Protein AF-A0A2W7C5H3-F1 (afdb_monomer_lite)

Structure (mmCIF, N/CA/C/O backbone):
data_AF-A0A2W7C5H3-F1
#
_entry.id   AF-A0A2W7C5H3-F1
#
loop_
_atom_site.group_PDB
_atom_site.id
_atom_site.type_symbol
_atom_site.label_atom_id
_atom_site.label_alt_id
_atom_site.label_comp_id
_atom_site.label_asym_id
_atom_site.label_entity_id
_atom_site.label_seq_id
_atom_site.pdbx_PDB_ins_code
_atom_site.Cartn_x
_atom_site.Cartn_y
_atom_site.Cartn_z
_atom_site.occupancy
_atom_site.B_iso_or_equiv
_atom_site.auth_seq_id
_atom_site.auth_comp_id
_atom_site.auth_asym_id
_atom_site.auth_atom_id
_atom_site.pdbx_PDB_model_num
ATOM 1 N N . ALA A 1 1 ? 25.277 -17.347 -7.073 1.00 62.53 1 ALA A N 1
ATOM 2 C CA . ALA A 1 1 ? 24.368 -18.422 -6.609 1.00 62.53 1 ALA A CA 1
ATOM 3 C C . ALA A 1 1 ? 23.080 -18.487 -7.439 1.00 62.53 1 ALA A C 1
ATOM 5 O O . ALA A 1 1 ? 22.747 -19.570 -7.887 1.00 62.53 1 ALA A O 1
ATOM 6 N N . TYR A 1 2 ? 22.405 -17.362 -7.723 1.00 62.06 2 TYR A N 1
ATOM 7 C CA . TYR A 1 2 ? 21.158 -17.348 -8.513 1.00 62.06 2 TYR A CA 1
ATOM 8 C C . TYR A 1 2 ? 21.330 -17.327 -10.041 1.00 62.06 2 TYR A C 1
ATOM 10 O O . TYR A 1 2 ? 20.459 -17.820 -10.745 1.00 62.06 2 TYR A O 1
ATOM 18 N N . GLU A 1 3 ? 22.456 -16.831 -10.562 1.00 60.50 3 GLU A N 1
ATOM 19 C CA . GLU A 1 3 ? 22.711 -16.779 -12.016 1.00 60.50 3 GLU A CA 1
ATOM 20 C C . GLU A 1 3 ? 22.686 -18.151 -12.703 1.00 60.50 3 GLU A C 1
ATOM 22 O O . GLU A 1 3 ? 22.369 -18.234 -13.879 1.00 60.50 3 GLU A O 1
ATOM 27 N N . ARG A 1 4 ? 22.976 -19.242 -11.979 1.00 70.31 4 ARG A N 1
ATOM 28 C CA . ARG A 1 4 ? 22.990 -20.604 -12.545 1.00 70.31 4 ARG A CA 1
ATOM 29 C C . ARG A 1 4 ? 21.596 -21.191 -12.793 1.00 70.31 4 ARG A C 1
ATOM 31 O O . ARG A 1 4 ? 21.490 -22.188 -13.494 1.00 70.31 4 ARG A O 1
ATOM 38 N N . HIS A 1 5 ? 20.555 -20.605 -12.201 1.00 74.44 5 HIS A N 1
ATOM 39 C CA . HIS A 1 5 ? 19.171 -21.087 -12.296 1.00 74.44 5 HIS A CA 1
ATOM 40 C C . HIS A 1 5 ? 18.265 -20.149 -13.101 1.00 74.44 5 HIS A C 1
ATOM 42 O O . HIS A 1 5 ? 17.070 -20.405 -13.223 1.00 74.44 5 HIS A O 1
ATOM 48 N N . LEU A 1 6 ? 18.814 -19.052 -13.620 1.00 73.25 6 LEU A N 1
ATOM 49 C CA . LEU A 1 6 ? 18.085 -18.071 -14.406 1.00 73.25 6 LEU A CA 1
ATOM 50 C C . LEU A 1 6 ? 18.507 -18.214 -15.863 1.00 73.25 6 LEU A C 1
ATOM 52 O O . LEU A 1 6 ? 19.694 -18.146 -16.172 1.00 73.25 6 LEU A O 1
ATOM 56 N N . ASP A 1 7 ? 17.534 -18.404 -16.751 1.00 78.56 7 ASP A N 1
ATOM 57 C CA . ASP A 1 7 ? 17.798 -18.402 -18.184 1.00 78.56 7 ASP A CA 1
ATOM 58 C C . ASP A 1 7 ? 18.412 -17.040 -18.583 1.00 78.56 7 ASP A C 1
ATOM 60 O O . ASP A 1 7 ? 17.810 -15.997 -18.283 1.00 78.56 7 ASP A O 1
ATOM 64 N N . PRO A 1 8 ? 19.595 -17.004 -19.229 1.00 72.19 8 PRO A N 1
ATOM 65 C CA . PRO A 1 8 ? 20.267 -15.758 -19.600 1.00 72.19 8 PRO A CA 1
ATOM 66 C C . PRO A 1 8 ? 19.416 -14.839 -20.484 1.00 72.19 8 PRO A C 1
ATOM 68 O O . PRO A 1 8 ? 19.610 -13.625 -20.463 1.00 72.19 8 PRO A O 1
ATOM 71 N N . SER A 1 9 ? 18.455 -15.393 -21.234 1.00 77.44 9 SER A N 1
ATOM 72 C CA . SER A 1 9 ? 17.524 -14.614 -22.058 1.00 77.44 9 SER A CA 1
ATOM 73 C C . SER A 1 9 ? 16.465 -13.872 -21.232 1.00 77.44 9 SER A C 1
ATOM 75 O O . SER A 1 9 ? 15.983 -12.817 -21.643 1.00 77.44 9 SER A O 1
ATOM 77 N N . LEU A 1 10 ? 16.130 -14.386 -20.044 1.00 74.06 10 LEU A N 1
ATOM 78 C CA . LEU A 1 10 ? 15.119 -13.825 -19.143 1.00 74.06 10 LEU A CA 1
ATOM 79 C C . LEU A 1 10 ? 15.731 -12.913 -18.072 1.00 74.06 10 LEU A C 1
ATOM 81 O O . LEU A 1 10 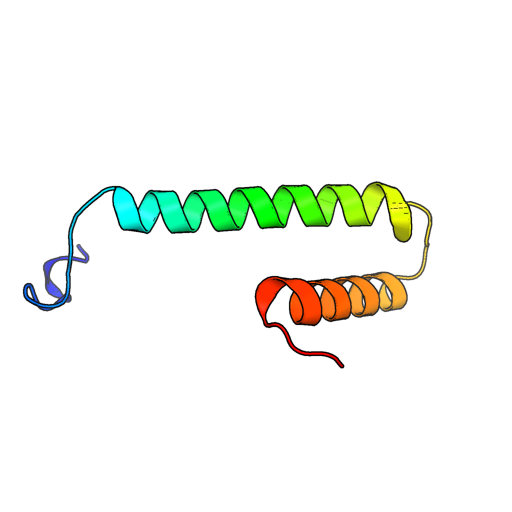? 15.041 -12.062 -17.501 1.00 74.06 10 LEU A O 1
ATOM 85 N N . HIS A 1 11 ? 17.024 -13.068 -17.780 1.00 77.50 11 HIS A N 1
ATOM 86 C CA . HIS A 1 11 ? 17.691 -12.300 -16.739 1.00 77.50 11 HIS A CA 1
ATOM 87 C C . HIS A 1 11 ? 18.306 -11.003 -17.268 1.00 77.50 11 HIS A C 1
ATOM 89 O O . HIS A 1 11 ? 19.444 -10.951 -17.725 1.00 77.50 11 HIS A O 1
ATOM 95 N N . THR A 1 12 ? 17.565 -9.903 -17.145 1.00 77.12 12 THR A N 1
ATOM 96 C CA . THR A 1 12 ? 18.118 -8.571 -17.413 1.00 77.12 12 THR A CA 1
ATOM 97 C C . THR A 1 12 ? 18.841 -8.029 -16.180 1.00 77.12 12 THR A C 1
ATOM 99 O O . THR A 1 12 ? 18.207 -7.549 -15.234 1.00 77.12 12 THR A O 1
ATOM 102 N N . VAL A 1 13 ? 20.175 -8.054 -16.201 1.00 76.69 13 VAL A N 1
ATOM 103 C CA . VAL A 1 13 ? 21.009 -7.464 -15.145 1.00 76.69 13 VAL A CA 1
ATOM 104 C C . VAL A 1 13 ? 21.087 -5.950 -15.333 1.00 76.69 13 VAL A C 1
ATOM 106 O O . VAL A 1 13 ? 21.537 -5.450 -16.360 1.00 76.69 13 VAL A O 1
ATOM 109 N N . GLY A 1 14 ? 20.649 -5.187 -14.332 1.00 83.62 14 GLY A N 1
ATOM 110 C CA . GLY A 1 14 ? 20.751 -3.731 -14.358 1.00 83.62 14 GLY A CA 1
ATOM 111 C C . GLY A 1 14 ? 19.999 -3.051 -13.219 1.00 83.62 14 GLY A C 1
ATOM 112 O O . GLY A 1 14 ? 19.079 -3.608 -12.624 1.00 83.62 14 GLY A O 1
ATOM 113 N N . LYS A 1 15 ? 20.364 -1.797 -12.931 1.00 86.38 15 LYS A N 1
ATOM 114 C CA . LYS A 1 15 ? 19.794 -1.042 -11.801 1.00 86.38 15 LYS A CA 1
ATOM 115 C C . LYS A 1 15 ? 18.385 -0.501 -12.057 1.00 86.38 15 LYS A C 1
ATOM 117 O O . LYS A 1 15 ? 17.699 -0.115 -11.121 1.00 86.38 15 LYS A O 1
ATOM 122 N N . ARG A 1 16 ? 17.931 -0.442 -13.312 1.00 88.06 16 ARG A N 1
ATOM 123 C CA . ARG A 1 16 ? 16.638 0.171 -13.664 1.00 88.06 16 ARG A CA 1
ATOM 124 C C . ARG A 1 16 ? 15.463 -0.541 -12.983 1.00 88.06 16 ARG A C 1
ATOM 126 O O . ARG A 1 16 ? 14.601 0.117 -12.405 1.00 88.06 16 ARG A O 1
ATOM 133 N N . ASN A 1 17 ? 15.433 -1.872 -13.046 1.00 86.94 17 ASN A N 1
ATOM 134 C CA . ASN A 1 17 ? 14.333 -2.664 -12.493 1.00 86.94 17 ASN A CA 1
ATOM 135 C C . ASN A 1 17 ? 14.371 -2.689 -10.961 1.00 86.94 17 ASN A C 1
ATOM 137 O O . ASN A 1 17 ? 13.335 -2.504 -10.323 1.00 86.94 17 ASN A O 1
ATOM 141 N N . THR A 1 18 ? 15.562 -2.815 -10.370 1.00 89.56 18 THR A N 1
ATOM 142 C CA . THR A 1 18 ? 15.735 -2.785 -8.911 1.00 89.56 18 THR A CA 1
ATOM 143 C C . THR A 1 18 ? 15.371 -1.418 -8.331 1.00 89.56 18 THR A C 1
ATOM 145 O O . THR A 1 18 ? 14.541 -1.346 -7.429 1.00 89.56 18 THR A O 1
ATOM 148 N N . GLN A 1 19 ? 15.844 -0.318 -8.928 1.00 93.31 19 GLN A N 1
ATOM 149 C CA . GLN A 1 19 ? 15.475 1.041 -8.509 1.00 93.31 19 GLN A CA 1
ATOM 150 C C . GLN A 1 19 ? 13.969 1.303 -8.630 1.00 93.31 19 GLN A C 1
ATOM 152 O O . GLN A 1 19 ? 13.389 2.015 -7.808 1.00 93.31 19 GLN A O 1
ATOM 157 N N . LYS A 1 20 ? 13.302 0.738 -9.646 1.00 93.19 20 LYS A N 1
ATOM 158 C CA . LYS A 1 20 ? 11.842 0.851 -9.791 1.00 93.19 20 LYS A CA 1
ATOM 159 C C . LYS A 1 20 ? 11.115 0.181 -8.621 1.00 93.19 20 LYS A C 1
ATOM 161 O O . LYS A 1 20 ? 10.161 0.760 -8.102 1.00 93.19 20 LYS A O 1
ATOM 166 N N . ILE A 1 21 ? 11.569 -0.997 -8.189 1.00 91.88 21 ILE A N 1
ATOM 167 C CA . ILE A 1 21 ? 11.022 -1.713 -7.025 1.00 91.88 21 ILE A CA 1
ATOM 168 C C . ILE A 1 21 ? 11.287 -0.922 -5.737 1.00 91.88 21 ILE A C 1
ATOM 170 O O . ILE A 1 21 ? 10.362 -0.667 -4.969 1.00 91.88 21 ILE A O 1
ATOM 174 N N . GLU A 1 22 ? 12.514 -0.440 -5.539 1.00 94.19 22 GLU A N 1
ATOM 175 C CA . GLU A 1 22 ? 12.883 0.378 -4.376 1.00 94.19 22 GLU A CA 1
ATOM 176 C C . GLU A 1 22 ? 12.029 1.648 -4.266 1.00 94.19 22 GLU A C 1
ATOM 178 O O . GLU A 1 22 ? 11.511 1.962 -3.192 1.00 94.19 22 GLU A O 1
ATOM 183 N N . ARG A 1 23 ? 11.807 2.360 -5.381 1.00 95.75 23 ARG A N 1
ATOM 184 C CA . ARG A 1 23 ? 10.934 3.546 -5.413 1.00 95.75 23 ARG A CA 1
ATOM 185 C C . ARG A 1 23 ? 9.480 3.211 -5.087 1.00 95.75 23 ARG A C 1
ATOM 187 O O . ARG A 1 23 ? 8.828 3.993 -4.387 1.00 95.75 23 ARG A O 1
ATOM 194 N N . LYS A 1 24 ? 8.970 2.066 -5.557 1.00 92.88 24 LYS A N 1
ATOM 195 C CA . LYS A 1 24 ? 7.626 1.590 -5.190 1.00 92.88 24 LYS A CA 1
ATOM 196 C C . LYS A 1 24 ? 7.530 1.347 -3.683 1.00 92.88 24 LYS A C 1
ATOM 198 O O . LYS A 1 24 ? 6.650 1.910 -3.038 1.00 92.88 24 LYS A O 1
ATOM 203 N N . HIS A 1 25 ? 8.483 0.619 -3.101 1.00 93.56 25 HIS A N 1
ATOM 204 C CA . HIS A 1 25 ? 8.516 0.365 -1.657 1.00 93.56 25 HIS A CA 1
ATOM 205 C C . HIS A 1 25 ? 8.653 1.652 -0.829 1.00 93.56 25 HIS A C 1
ATOM 207 O O . HIS A 1 25 ? 7.971 1.812 0.185 1.00 93.56 25 HIS A O 1
ATOM 213 N N . LEU A 1 26 ? 9.477 2.609 -1.268 1.00 96.56 26 LEU A N 1
ATOM 214 C CA . LEU A 1 26 ? 9.608 3.911 -0.610 1.00 96.56 26 LEU A CA 1
ATOM 215 C C . LEU A 1 26 ? 8.279 4.685 -0.604 1.00 96.56 26 LEU A C 1
ATOM 217 O O . LEU A 1 26 ? 7.885 5.254 0.420 1.00 96.56 26 LEU A O 1
ATOM 221 N N . THR A 1 27 ? 7.578 4.684 -1.738 1.00 95.06 27 THR A N 1
ATOM 222 C CA . THR A 1 27 ? 6.271 5.335 -1.893 1.00 95.06 27 THR A CA 1
ATOM 223 C C . THR A 1 27 ? 5.228 4.693 -0.981 1.00 95.06 27 THR A C 1
ATOM 225 O O . THR A 1 27 ? 4.553 5.406 -0.232 1.00 95.06 27 THR A O 1
ATOM 228 N N . LEU A 1 28 ? 5.151 3.359 -0.972 1.00 93.06 28 LEU A N 1
ATOM 229 C CA . LEU A 1 28 ? 4.248 2.597 -0.110 1.00 93.06 28 LEU A CA 1
ATOM 230 C C . LEU A 1 28 ? 4.500 2.899 1.375 1.00 93.06 28 LEU A C 1
ATOM 232 O O . LEU A 1 28 ? 3.577 3.267 2.101 1.00 93.06 28 LEU A O 1
ATOM 236 N N . ARG A 1 29 ? 5.762 2.857 1.820 1.00 94.38 29 ARG A N 1
ATOM 237 C CA . ARG A 1 29 ? 6.137 3.164 3.211 1.00 94.38 29 ARG A CA 1
ATOM 238 C C . ARG A 1 29 ? 5.710 4.572 3.626 1.00 94.38 29 ARG A C 1
ATOM 240 O O . ARG A 1 29 ? 5.201 4.782 4.727 1.00 94.38 29 ARG A O 1
ATOM 247 N N . THR A 1 30 ? 5.901 5.547 2.740 1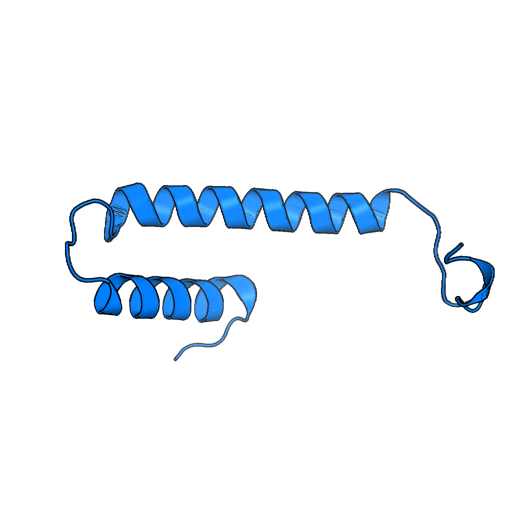.00 95.56 30 THR A N 1
ATOM 248 C CA . THR A 1 30 ? 5.545 6.951 2.998 1.00 95.56 30 THR A CA 1
ATOM 249 C C . THR A 1 30 ? 4.030 7.128 3.105 1.00 95.56 30 THR A C 1
ATOM 251 O O . THR A 1 30 ? 3.537 7.822 3.998 1.00 95.56 30 THR A O 1
ATOM 254 N N . ARG A 1 31 ? 3.283 6.452 2.230 1.00 93.94 31 ARG A N 1
ATOM 255 C CA . ARG A 1 31 ? 1.819 6.415 2.233 1.00 93.94 31 ARG A CA 1
ATOM 256 C C . ARG A 1 31 ? 1.254 5.795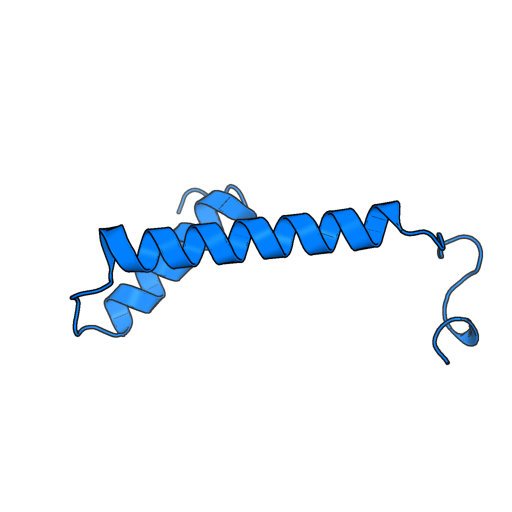 3.512 1.00 93.94 31 ARG A C 1
ATOM 258 O O . ARG A 1 31 ? 0.417 6.432 4.148 1.00 93.94 31 ARG A O 1
ATOM 265 N N . ILE A 1 32 ? 1.767 4.639 3.938 1.00 92.62 32 ILE A N 1
ATOM 266 C CA . ILE A 1 32 ? 1.356 3.978 5.188 1.00 92.62 32 ILE A CA 1
ATOM 267 C C . ILE A 1 32 ? 1.637 4.881 6.395 1.00 92.62 32 ILE A C 1
ATOM 269 O O . ILE A 1 32 ? 0.758 5.089 7.227 1.00 92.62 32 ILE A O 1
ATOM 273 N N . LYS A 1 33 ? 2.817 5.515 6.467 1.00 93.44 33 LYS A N 1
ATOM 274 C CA . LYS A 1 33 ? 3.137 6.459 7.555 1.00 93.44 33 LYS A CA 1
ATOM 275 C C . LYS A 1 33 ? 2.164 7.645 7.599 1.00 93.44 33 LYS A C 1
ATOM 277 O O . LYS A 1 33 ? 1.792 8.104 8.679 1.00 93.44 33 LYS A O 1
ATOM 282 N N . ARG A 1 34 ? 1.735 8.152 6.437 1.00 93.88 34 ARG A N 1
ATOM 283 C CA . ARG A 1 34 ? 0.729 9.223 6.345 1.00 93.88 34 ARG A CA 1
ATOM 284 C C . ARG A 1 34 ? -0.661 8.740 6.765 1.00 93.88 34 ARG A C 1
ATOM 286 O O . ARG A 1 34 ? -1.338 9.482 7.471 1.00 93.88 34 ARG A O 1
ATOM 293 N N . LEU A 1 35 ? -1.066 7.539 6.350 1.00 92.00 35 LEU A N 1
ATOM 294 C CA . LEU A 1 35 ? -2.327 6.906 6.754 1.00 92.00 35 LEU A CA 1
ATOM 295 C C . LEU A 1 35 ? -2.384 6.731 8.273 1.00 92.00 35 LEU A C 1
ATOM 297 O O . LEU A 1 35 ? -3.355 7.150 8.899 1.00 92.00 35 LEU A O 1
ATOM 301 N N . ALA A 1 36 ? -1.304 6.210 8.863 1.00 91.62 36 ALA A N 1
ATOM 302 C CA . ALA A 1 36 ? -1.163 6.085 10.304 1.00 91.62 36 ALA A CA 1
ATOM 303 C C . ALA A 1 36 ? -1.393 7.436 10.983 1.00 91.62 36 ALA A C 1
ATOM 305 O O . ALA A 1 36 ? -2.342 7.564 11.743 1.00 91.62 36 ALA A O 1
ATOM 306 N N . ARG A 1 37 ? -0.631 8.480 10.618 1.00 90.75 37 ARG A N 1
ATOM 307 C CA . ARG A 1 37 ? -0.763 9.810 11.243 1.00 90.75 37 ARG A CA 1
ATOM 308 C C . ARG A 1 37 ? -2.125 10.482 11.056 1.00 90.75 37 ARG A C 1
ATOM 310 O O . ARG A 1 37 ? -2.514 11.252 11.924 1.00 90.75 37 ARG A O 1
ATOM 317 N N . LYS A 1 38 ? -2.805 10.274 9.924 1.00 87.75 38 LYS A N 1
ATOM 318 C CA . LYS A 1 38 ? -4.056 10.986 9.609 1.00 87.75 38 LYS A CA 1
ATOM 319 C C . LYS A 1 38 ? -5.322 10.260 10.043 1.00 87.75 38 LYS A C 1
ATOM 321 O O . LYS A 1 38 ? -6.320 10.931 10.273 1.00 87.75 38 LYS A O 1
ATOM 326 N N . THR A 1 39 ? -5.306 8.932 10.084 1.00 84.88 39 THR A N 1
ATOM 327 C CA . THR A 1 39 ? -6.547 8.148 10.148 1.00 84.88 39 THR A CA 1
ATOM 328 C C . THR A 1 39 ? -6.576 7.223 11.353 1.00 84.88 39 THR A C 1
ATOM 330 O O . THR A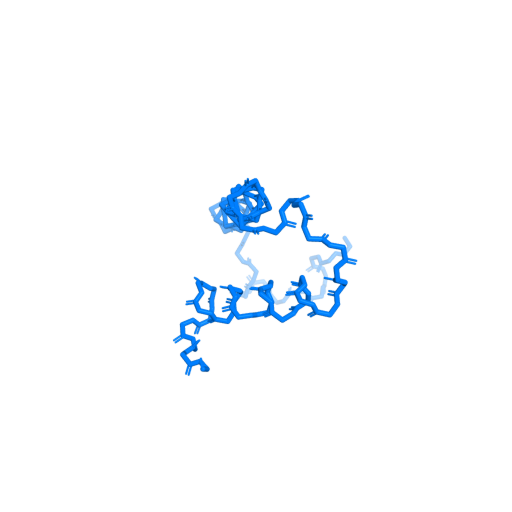 1 39 ? -7.531 7.268 12.117 1.00 84.88 39 THR A O 1
ATOM 333 N N . ILE A 1 40 ? -5.541 6.405 11.548 1.00 84.19 40 ILE A N 1
ATOM 334 C CA . ILE A 1 40 ? -5.602 5.304 12.523 1.00 84.19 40 ILE A CA 1
ATOM 335 C C . ILE A 1 40 ? -4.748 5.521 13.780 1.00 84.19 40 ILE A C 1
ATOM 337 O O . ILE A 1 40 ? -4.837 4.730 14.707 1.00 84.19 40 ILE A O 1
ATOM 341 N N . CYS A 1 41 ? -3.958 6.601 13.862 1.00 81.31 41 CYS A N 1
ATOM 342 C CA . CYS A 1 41 ? -2.960 6.805 14.927 1.00 81.31 41 CYS A CA 1
ATOM 343 C C . CYS A 1 41 ? -3.512 6.688 16.356 1.00 81.31 41 CYS A C 1
ATOM 345 O O . CYS A 1 41 ? -2.778 6.298 17.258 1.00 81.31 41 CYS A O 1
ATOM 347 N N . PHE A 1 42 ? -4.771 7.078 16.565 1.00 78.62 42 PHE A N 1
ATOM 348 C CA . PHE A 1 42 ? -5.396 7.172 17.887 1.00 78.62 42 PHE A CA 1
ATOM 349 C C . PHE A 1 42 ? -6.445 6.085 18.149 1.00 78.62 42 PHE A C 1
ATOM 351 O O . PHE A 1 42 ? -7.038 6.055 19.226 1.00 78.62 42 PHE A O 1
ATOM 358 N N . SER A 1 43 ? -6.702 5.197 17.184 1.00 85.69 43 SER A N 1
ATOM 359 C CA . SER A 1 43 ? -7.661 4.110 17.373 1.00 85.69 43 SER A CA 1
ATOM 360 C C . SER A 1 43 ? -7.034 2.987 18.207 1.00 85.69 43 SER A C 1
ATOM 362 O O . SER A 1 43 ? -5.871 2.631 18.035 1.00 85.69 43 SER A O 1
ATOM 364 N N . LYS A 1 44 ? -7.820 2.418 19.128 1.00 86.25 44 LYS A N 1
ATOM 365 C CA . LYS A 1 44 ? -7.423 1.255 19.942 1.00 86.25 44 LYS A CA 1
ATOM 366 C C . LYS A 1 44 ? -7.810 -0.085 19.307 1.00 86.25 44 LYS A C 1
ATOM 368 O O . LYS A 1 44 ? -7.384 -1.128 19.792 1.00 86.25 44 LYS A O 1
ATOM 373 N N . SER A 1 45 ? -8.630 -0.072 18.255 1.00 91.31 45 SER A N 1
ATOM 374 C CA . SER A 1 45 ? -9.133 -1.295 17.627 1.00 91.31 45 SER A CA 1
ATOM 375 C C . SER A 1 45 ? -8.176 -1.788 16.546 1.00 91.31 45 SER A C 1
ATOM 377 O O . SER A 1 45 ? -8.028 -1.152 15.503 1.00 91.31 45 SER A O 1
ATOM 379 N N . VAL A 1 46 ? -7.561 -2.948 16.787 1.00 89.25 46 VAL A N 1
ATOM 380 C CA . VAL A 1 46 ? -6.688 -3.629 15.817 1.00 89.25 46 VAL A CA 1
ATOM 381 C C . VAL A 1 46 ? -7.475 -4.038 14.571 1.00 89.25 46 VAL A C 1
ATOM 383 O O . VAL A 1 46 ? -7.031 -3.765 13.462 1.00 89.25 46 VAL A O 1
ATOM 386 N N . LEU A 1 47 ? -8.701 -4.550 14.742 1.00 91.69 47 LEU A N 1
ATOM 387 C CA . LEU A 1 47 ? -9.586 -4.909 13.627 1.00 91.69 47 LEU A CA 1
ATOM 388 C C . LEU A 1 47 ? -9.840 -3.727 12.681 1.00 91.69 47 LEU A C 1
ATOM 390 O O . LEU A 1 47 ? -9.811 -3.885 11.464 1.00 91.69 47 LEU A O 1
ATOM 394 N N . MET A 1 48 ? -10.042 -2.522 13.226 1.00 89.75 48 MET A N 1
ATOM 395 C CA . MET A 1 48 ? -10.211 -1.323 12.400 1.00 89.75 48 MET A CA 1
ATOM 396 C C . MET A 1 48 ? -8.937 -0.977 11.628 1.00 89.75 48 MET A C 1
ATOM 398 O O . MET A 1 48 ? -9.015 -0.534 10.483 1.00 89.75 48 MET A O 1
ATOM 402 N N . HIS A 1 49 ? -7.762 -1.169 12.231 1.00 90.38 49 HIS A N 1
ATOM 403 C CA . HIS A 1 49 ? -6.490 -0.924 11.553 1.00 90.38 49 HIS A CA 1
ATOM 404 C C . HIS A 1 49 ? -6.287 -1.894 10.395 1.00 90.38 49 HIS A C 1
ATOM 406 O O . HIS A 1 49 ? -5.958 -1.447 9.298 1.00 90.38 49 HIS A O 1
ATOM 412 N N . ASP A 1 50 ? -6.548 -3.181 10.614 1.00 91.12 50 ASP A N 1
ATOM 413 C CA . ASP A 1 50 ? -6.378 -4.217 9.596 1.00 91.12 50 ASP A CA 1
ATOM 414 C C . ASP A 1 50 ? -7.301 -3.975 8.397 1.00 91.12 50 ASP A C 1
ATOM 416 O O . ASP A 1 50 ? -6.845 -3.986 7.251 1.00 91.12 50 ASP A O 1
ATOM 420 N N . VAL A 1 51 ? -8.574 -3.644 8.647 1.00 91.81 51 VAL A N 1
ATOM 421 C CA . VAL A 1 51 ? -9.541 -3.314 7.587 1.00 91.81 51 VAL A CA 1
ATOM 422 C C . VAL A 1 51 ? -9.108 -2.070 6.810 1.00 91.81 51 VAL A C 1
ATOM 424 O O . VAL A 1 51 ? -9.083 -2.092 5.580 1.00 91.81 51 VAL A O 1
ATOM 427 N N . VAL A 1 52 ? -8.728 -0.985 7.493 1.00 90.94 52 VAL A N 1
ATOM 428 C CA . VAL A 1 52 ? -8.333 0.270 6.828 1.00 90.94 52 VAL A CA 1
ATOM 429 C C . VAL A 1 52 ? -7.039 0.101 6.029 1.00 90.94 52 VAL A C 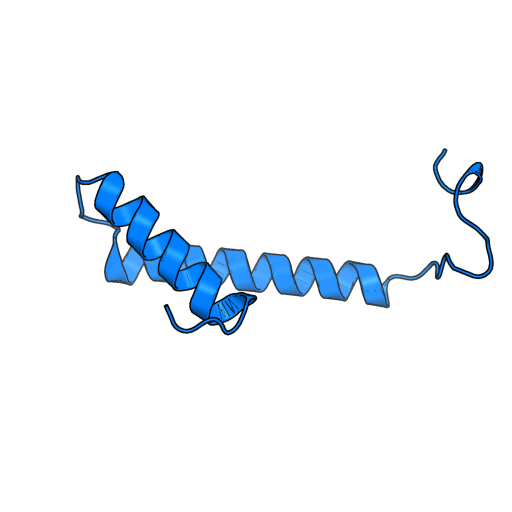1
ATOM 431 O O . VAL A 1 52 ? -6.934 0.636 4.924 1.00 90.94 52 VAL A O 1
ATOM 434 N N . ILE A 1 53 ? -6.060 -0.646 6.548 1.00 91.69 53 ILE A N 1
ATOM 435 C CA . ILE A 1 53 ? -4.814 -0.953 5.833 1.00 91.69 53 ILE A CA 1
ATOM 436 C C . ILE A 1 53 ? -5.108 -1.829 4.611 1.00 91.69 53 ILE A C 1
ATOM 438 O O . ILE A 1 53 ? -4.617 -1.523 3.523 1.00 91.69 53 ILE A O 1
ATOM 442 N N . GLY A 1 54 ? -5.939 -2.864 4.759 1.00 91.81 54 GLY A N 1
ATOM 443 C CA . GLY A 1 54 ? -6.357 -3.727 3.654 1.00 91.81 54 GLY A CA 1
ATOM 444 C C . GLY A 1 54 ? -7.057 -2.941 2.545 1.00 91.81 54 GLY A C 1
ATOM 445 O O . GLY A 1 54 ? -6.656 -3.013 1.382 1.00 91.81 54 GLY A O 1
ATOM 446 N N . LEU A 1 55 ? -8.034 -2.102 2.904 1.00 92.19 55 LEU A N 1
ATOM 447 C CA . LEU A 1 55 ? -8.750 -1.243 1.958 1.00 92.19 55 LEU A CA 1
ATOM 448 C C . LEU A 1 55 ? -7.802 -0.255 1.258 1.00 92.19 55 LEU A C 1
ATOM 450 O O . L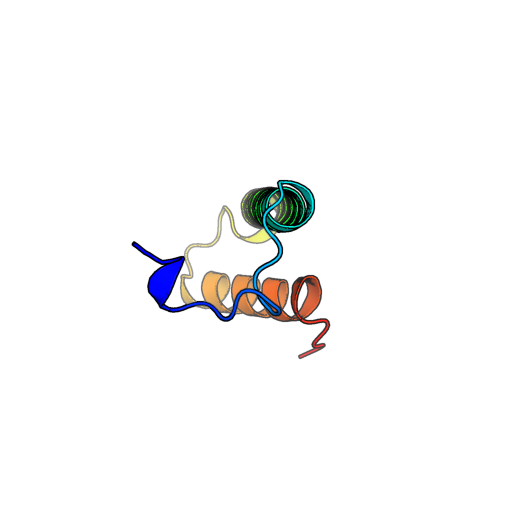EU A 1 55 ? -7.902 -0.018 0.053 1.00 92.19 55 LEU A O 1
ATOM 454 N N . PHE A 1 56 ? -6.850 0.309 2.006 1.00 91.69 56 PHE A N 1
ATOM 455 C CA . PHE A 1 56 ? -5.848 1.220 1.467 1.00 91.69 56 PHE A CA 1
ATOM 456 C C . PHE A 1 56 ? -4.960 0.534 0.422 1.00 91.69 56 PHE A C 1
ATOM 458 O O . PHE A 1 56 ? -4.779 1.062 -0.674 1.00 91.69 56 PHE A O 1
ATOM 465 N N . ILE A 1 57 ? -4.422 -0.645 0.733 1.00 91.44 57 ILE A N 1
ATOM 466 C CA . ILE A 1 57 ? -3.552 -1.384 -0.188 1.00 91.44 57 ILE A CA 1
ATOM 467 C C . ILE A 1 57 ? -4.330 -1.801 -1.444 1.00 91.44 57 ILE A C 1
ATOM 469 O O . ILE A 1 57 ? -3.863 -1.544 -2.556 1.00 91.44 57 ILE A O 1
ATOM 473 N N . ASN A 1 58 ? -5.535 -2.356 -1.284 1.00 91.75 58 ASN A N 1
ATOM 474 C CA . ASN A 1 58 ? -6.381 -2.779 -2.405 1.00 91.75 58 ASN A CA 1
ATOM 475 C C . ASN A 1 58 ? -6.672 -1.626 -3.369 1.00 91.75 58 ASN A C 1
ATOM 477 O O . ASN A 1 58 ? -6.504 -1.770 -4.581 1.00 91.75 58 ASN A O 1
ATOM 481 N N . ARG A 1 59 ? -6.989 -0.444 -2.834 1.00 90.81 59 ARG A N 1
ATOM 482 C CA . ARG A 1 59 ? -7.270 0.736 -3.652 1.00 90.81 59 ARG A CA 1
ATOM 483 C C . ARG A 1 59 ? -6.030 1.310 -4.341 1.00 90.81 59 ARG A C 1
ATOM 485 O O . ARG A 1 59 ? -6.107 1.669 -5.512 1.00 90.81 59 ARG A O 1
ATOM 492 N N . TYR A 1 60 ? -4.913 1.470 -3.626 1.00 88.19 60 TYR A N 1
ATOM 493 C CA . TYR A 1 60 ? -3.762 2.240 -4.127 1.00 88.19 60 TYR A CA 1
ATOM 494 C C . TYR A 1 60 ? -2.696 1.414 -4.849 1.00 88.19 60 TYR A C 1
ATOM 496 O O . TYR A 1 60 ? -1.993 1.977 -5.689 1.00 88.19 60 TYR A O 1
ATOM 504 N N . GLU A 1 61 ? -2.552 0.129 -4.524 1.00 88.06 61 GLU A N 1
ATOM 505 C CA . GLU A 1 61 ? -1.559 -0.750 -5.157 1.00 88.06 61 GLU A CA 1
ATOM 506 C C . GLU A 1 61 ? -2.196 -1.679 -6.197 1.00 88.06 61 GLU A C 1
ATOM 508 O O . GLU A 1 61 ? -1.583 -1.930 -7.234 1.00 88.06 61 GLU A O 1
ATOM 513 N N . PHE A 1 62 ? -3.432 -2.137 -5.963 1.00 87.06 62 PHE A N 1
ATOM 514 C CA . PHE A 1 62 ? -4.120 -3.082 -6.853 1.00 87.06 62 PHE A CA 1
ATOM 515 C C . PHE A 1 62 ? -5.237 -2.457 -7.698 1.00 87.06 62 PHE A C 1
ATOM 517 O O . PHE A 1 62 ? -5.719 -3.098 -8.627 1.00 87.06 62 PHE A O 1
ATOM 524 N N . GLY A 1 63 ? -5.642 -1.212 -7.418 1.00 86.62 63 GLY A N 1
ATOM 525 C CA . GLY A 1 63 ? -6.729 -0.543 -8.143 1.00 86.62 63 GLY A CA 1
ATOM 526 C C . GLY A 1 63 ? -8.097 -1.203 -7.951 1.00 86.62 63 GLY A C 1
ATOM 527 O O . GLY A 1 63 ? -9.021 -0.926 -8.710 1.00 86.62 63 GLY A O 1
ATOM 528 N N . LEU A 1 64 ? -8.231 -2.071 -6.948 1.00 84.12 64 LEU A N 1
ATOM 529 C CA . LEU A 1 64 ? -9.468 -2.762 -6.627 1.00 84.12 64 LEU A CA 1
ATOM 530 C C . LEU A 1 64 ? -10.309 -1.849 -5.732 1.00 84.12 64 LEU A C 1
ATOM 532 O O . LEU A 1 64 ? -9.907 -1.518 -4.614 1.00 84.12 64 LEU A O 1
ATOM 536 N N . SER A 1 65 ? -11.467 -1.421 -6.233 1.00 71.19 65 SER A N 1
ATOM 537 C CA . SER A 1 65 ? -12.508 -0.824 -5.399 1.00 71.19 65 SER A CA 1
ATOM 538 C C . SER A 1 65 ? -13.318 -1.952 -4.765 1.00 71.19 65 SER A C 1
ATOM 540 O O . SER A 1 65 ? -14.143 -2.566 -5.442 1.00 71.19 65 SER A O 1
ATOM 542 N N . ILE A 1 66 ? -13.028 -2.242 -3.498 1.00 64.44 66 ILE A N 1
ATOM 543 C CA . ILE A 1 66 ? -13.891 -3.047 -2.624 1.00 64.44 66 ILE A CA 1
ATOM 544 C C . ILE A 1 66 ? -14.898 -2.112 -1.966 1.00 64.44 66 ILE A C 1
ATOM 546 O O . ILE A 1 66 ? -14.456 -1.019 -1.531 1.00 64.44 66 ILE A O 1
#

Sequence (66 aa):
AYERHLDPSLHTVGKRNTQKIERKHLTLRTRIKRLARKTICFSKSVLMHDVVIGLFINRYEFGLSI

Foldseek 3Di:
DCVVVDDPVRDDDDCPVVVVVVVVVVVVVVVVVVCCVPPPVPDPDPVVVVVVVVCVCCCPVVVDDD

pLDDT: mean 85.98, std 9.01, range [60.5, 96.56]

Radius of gyration: 17.53 Å; chains: 1; bounding box: 38×32×42 Å

Secondary structure (DSSP, 8-state):
--GGGS-TTT---SHHHHHHHHHHHHHHHHHHHHHIIIIITT---HHHHHHHHHHHHHHHTS----